Protein AF-A0AAJ6NRU9-F1 (afdb_monomer)

Radius of gyration: 12.17 Å; Cα contacts (8 Å, |Δi|>4): 35; chains: 1; bounding box: 23×18×37 Å

InterPro domains:
  IPR041049 Domain of unknown function DUF5615 [PF18480] (2-46)

Foldseek 3Di:
DPAQAAAEEAEPDPPDDPVVVVVQCVVCVVVVVVQVPDRPHRYHYTD

Organism: NCBI:txid1539056

Solvent-accessible surface area (backbone atoms only — not comparable to full-atom values): 3086 Å² total; per-residue (Å²): 132,88,68,81,69,76,75,41,78,46,72,67,70,78,97,67,55,73,65,57,53,50,52,53,52,63,77,38,44,67,60,52,55,53,47,70,73,34,90,86,55,44,70,47,80,46,119

Nearest PDB structures (foldseek):
  7f98-assembly1_B  TM=3.828E-01  e=1.505E+00  Homo sapiens
  7ot3-assembly1_A  TM=4.472E-01  e=2.630E+00  Homo sapiens
  7cwv-assembly2_B-2  TM=4.887E-01  e=7.492E+00  Thermotoga maritima MSB8
  4jqs-assembly1_A  TM=3.644E-01  e=9.237E+00  Bacteroides uniformis ATCC 8492

Sequence (47 aa):
MRGFPPKVIWIRYGNCSARQIEEILRSHVENIQAFDKNPSLGVLTLY

Structure (mmCIF, N/CA/C/O backbone):
data_AF-A0AAJ6NRU9-F1
#
_entry.id   AF-A0AAJ6NRU9-F1
#
loop_
_atom_site.group_PDB
_atom_site.id
_atom_site.type_symbol
_atom_site.label_atom_id
_atom_site.label_alt_id
_atom_site.label_comp_id
_atom_site.label_asym_id
_atom_site.label_entity_id
_atom_site.label_seq_id
_atom_site.pdbx_PDB_ins_code
_atom_site.Cartn_x
_atom_site.Cartn_y
_atom_site.Cartn_z
_atom_site.occupancy
_atom_site.B_iso_or_equiv
_atom_site.auth_seq_id
_atom_site.auth_comp_id
_atom_site.auth_asym_id
_atom_site.auth_atom_id
_atom_site.pdbx_PDB_model_num
ATOM 1 N N . MET A 1 1 ? 3.907 5.294 -27.171 1.00 45.69 1 MET A N 1
ATOM 2 C CA . MET A 1 1 ? 3.499 4.038 -26.500 1.00 45.69 1 MET A CA 1
ATOM 3 C C . MET A 1 1 ? 2.932 4.406 -25.137 1.00 45.69 1 MET A C 1
ATOM 5 O O . MET A 1 1 ? 3.600 5.141 -24.424 1.00 45.69 1 MET A O 1
ATOM 9 N N . ARG A 1 2 ? 1.705 3.993 -24.788 1.00 63.41 2 ARG A N 1
ATOM 10 C CA . ARG A 1 2 ? 1.213 4.127 -23.405 1.00 63.41 2 ARG A CA 1
ATOM 11 C C . ARG A 1 2 ? 1.849 2.967 -22.640 1.00 63.41 2 ARG A C 1
ATOM 13 O O . ARG A 1 2 ? 1.516 1.824 -22.932 1.00 63.41 2 ARG A O 1
ATOM 20 N N . GLY A 1 3 ? 2.868 3.255 -21.831 1.00 73.38 3 GLY A N 1
ATOM 21 C CA . GLY A 1 3 ? 3.577 2.247 -21.038 1.00 73.38 3 GLY A CA 1
ATOM 22 C C . GLY A 1 3 ? 2.657 1.548 -20.033 1.00 73.38 3 GLY A C 1
ATOM 23 O O . GLY A 1 3 ? 1.446 1.774 -20.026 1.00 73.38 3 GLY A O 1
ATOM 24 N N . PHE A 1 4 ? 3.236 0.702 -19.180 1.00 73.38 4 PHE A N 1
ATOM 25 C CA . PHE A 1 4 ? 2.505 0.076 -18.077 1.00 73.38 4 PHE A CA 1
ATOM 26 C C . PHE A 1 4 ? 1.750 1.152 -17.264 1.00 73.38 4 PHE A C 1
ATOM 28 O O . PHE A 1 4 ? 2.302 2.241 -17.066 1.00 73.38 4 PHE A O 1
ATOM 35 N N . PRO A 1 5 ? 0.488 0.912 -16.857 1.00 81.38 5 PRO A N 1
ATOM 36 C CA . PRO A 1 5 ? -0.305 1.906 -16.139 1.00 81.38 5 PRO A CA 1
ATOM 37 C C . PRO A 1 5 ? 0.419 2.396 -14.874 1.00 81.38 5 PRO A C 1
ATOM 39 O O . PRO A 1 5 ? 1.244 1.668 -14.316 1.00 81.38 5 PRO A O 1
ATOM 42 N N . PRO A 1 6 ? 0.128 3.623 -14.407 1.00 89.44 6 PRO A N 1
ATOM 43 C CA . PRO A 1 6 ? 0.735 4.136 -13.187 1.00 89.44 6 PRO A CA 1
ATOM 44 C C . PRO A 1 6 ? 0.464 3.182 -12.021 1.00 89.44 6 PRO A C 1
ATOM 46 O O . PRO A 1 6 ? -0.631 2.632 -11.893 1.00 89.44 6 PRO A O 1
ATOM 49 N N . LYS A 1 7 ? 1.469 3.000 -11.165 1.00 93.12 7 LYS A N 1
ATOM 50 C CA . LYS A 1 7 ?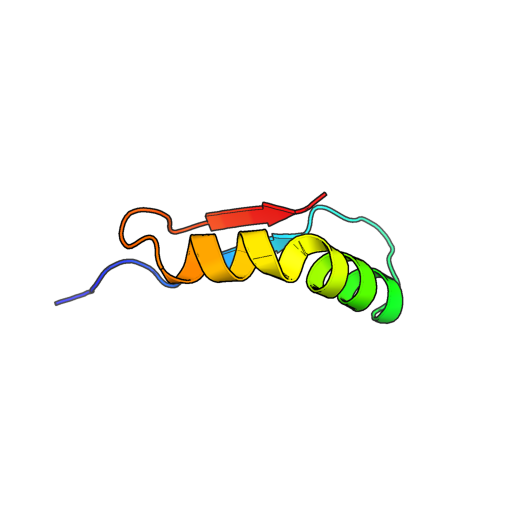 1.339 2.223 -9.933 1.00 93.12 7 LYS A CA 1
ATOM 51 C C . LYS A 1 7 ? 0.444 2.968 -8.947 1.00 93.12 7 LYS A C 1
ATOM 53 O O . LYS A 1 7 ? 0.673 4.144 -8.673 1.00 93.12 7 LYS A O 1
ATOM 58 N N . VAL A 1 8 ? -0.553 2.281 -8.396 1.00 95.19 8 VAL A N 1
ATOM 59 C CA . VAL A 1 8 ? -1.515 2.844 -7.440 1.00 95.19 8 VAL A CA 1
ATOM 60 C C . VAL A 1 8 ? -1.468 2.067 -6.128 1.00 95.19 8 VAL A C 1
ATOM 62 O O . VAL A 1 8 ? -1.564 0.843 -6.121 1.00 95.19 8 VAL A O 1
ATOM 65 N N . ILE A 1 9 ? -1.364 2.778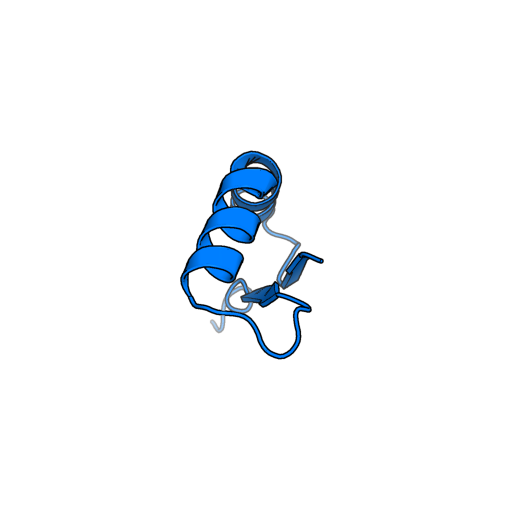 -5.006 1.00 95.19 9 ILE A N 1
ATOM 66 C CA . ILE A 1 9 ? -1.536 2.199 -3.671 1.00 95.19 9 ILE A CA 1
ATOM 67 C C . ILE A 1 9 ? -2.944 2.547 -3.194 1.00 95.19 9 ILE A C 1
ATOM 69 O O . ILE A 1 9 ? -3.282 3.716 -3.025 1.00 95.19 9 ILE A O 1
ATOM 73 N N . TRP A 1 10 ? -3.773 1.529 -2.994 1.00 95.06 10 TRP A N 1
ATOM 74 C CA . TRP A 1 10 ? -5.131 1.663 -2.493 1.00 95.06 10 TRP A CA 1
ATOM 75 C C . TRP A 1 10 ? -5.155 1.394 -0.992 1.00 95.06 10 TRP A C 1
ATOM 77 O O . TRP A 1 10 ? -5.037 0.248 -0.560 1.00 95.06 10 TRP A O 1
ATOM 87 N N . ILE A 1 11 ? -5.358 2.435 -0.191 1.00 93.69 11 ILE A N 1
ATOM 88 C CA . ILE A 1 11 ? -5.474 2.311 1.265 1.00 93.69 11 ILE A CA 1
ATOM 89 C C . ILE A 1 11 ? -6.948 2.136 1.620 1.00 93.69 11 ILE A C 1
ATOM 91 O O . ILE A 1 11 ? -7.775 3.016 1.377 1.00 93.69 11 ILE A O 1
ATOM 95 N N . ARG A 1 12 ? -7.298 0.973 2.165 1.00 90.81 12 ARG A N 1
ATOM 96 C CA . ARG A 1 12 ? -8.665 0.615 2.542 1.00 90.81 12 ARG A CA 1
ATOM 97 C C . ARG A 1 12 ? -8.962 0.991 3.990 1.00 90.81 12 ARG A C 1
ATOM 99 O O . ARG A 1 12 ? -9.255 0.132 4.812 1.00 90.81 12 ARG A O 1
ATOM 106 N N . TYR A 1 13 ? -8.966 2.290 4.270 1.00 86.12 13 TYR A N 1
ATOM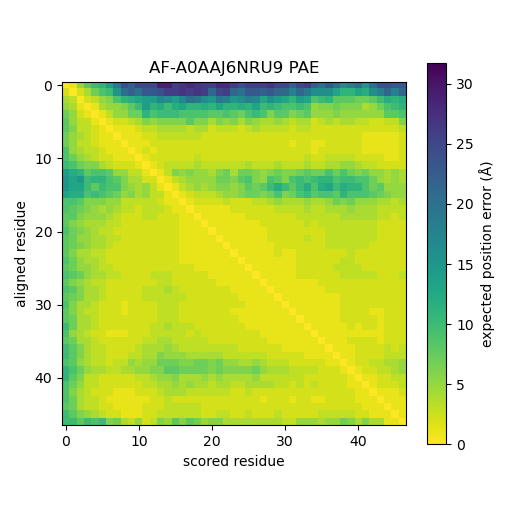 107 C CA . TYR A 1 13 ? -9.226 2.802 5.611 1.00 86.12 13 TYR A CA 1
ATOM 108 C C . TYR A 1 13 ? -10.282 3.914 5.584 1.00 86.12 13 TYR A C 1
ATOM 110 O O . TYR A 1 13 ? -10.145 4.895 4.856 1.00 86.12 13 TYR A O 1
ATOM 118 N N . GLY A 1 14 ? -11.362 3.755 6.352 1.00 83.75 14 GLY A N 1
ATOM 119 C CA . GLY A 1 14 ? -12.413 4.772 6.497 1.00 83.75 14 GLY A CA 1
ATOM 120 C C . GLY A 1 14 ? -12.106 5.731 7.648 1.00 83.75 14 GLY A C 1
ATOM 121 O O . GLY A 1 14 ? -11.465 5.316 8.605 1.00 83.75 14 GLY A O 1
ATOM 122 N N . ASN A 1 15 ? -12.551 6.992 7.563 1.00 83.69 15 ASN A N 1
ATOM 123 C CA . ASN A 1 15 ? -12.407 8.025 8.608 1.00 83.69 15 ASN A CA 1
ATOM 124 C C . ASN A 1 15 ? -11.079 7.950 9.390 1.00 83.69 15 ASN A C 1
ATOM 126 O O . ASN A 1 15 ? -11.066 7.747 10.603 1.00 83.69 15 ASN A O 1
ATOM 130 N N . CYS A 1 16 ? -9.957 8.098 8.686 1.00 86.19 16 CYS A N 1
ATOM 131 C CA . CYS A 1 16 ? -8.634 8.195 9.298 1.00 86.19 16 CYS A CA 1
ATOM 132 C C . CYS A 1 16 ? -8.111 9.625 9.298 1.00 86.19 16 CYS A C 1
ATOM 134 O O . CYS A 1 16 ? -8.389 10.430 8.410 1.00 86.19 16 CYS A O 1
ATOM 136 N N . SER A 1 17 ? -7.271 9.904 10.286 1.00 91.88 17 SER A N 1
ATOM 137 C CA . SER A 1 17 ? -6.350 11.031 10.247 1.00 91.88 17 SER A CA 1
ATOM 138 C C . SER A 1 17 ? -5.204 10.768 9.267 1.00 91.88 17 SER A C 1
ATOM 140 O O . SER A 1 17 ? -4.821 9.621 9.022 1.00 91.88 17 SER A O 1
ATOM 142 N N . ALA A 1 18 ? -4.579 11.840 8.774 1.00 92.88 18 ALA A N 1
ATOM 143 C CA . ALA A 1 18 ? -3.358 11.740 7.972 1.00 92.88 18 ALA A CA 1
ATOM 144 C C . ALA A 1 18 ? -2.251 10.941 8.688 1.00 92.88 18 ALA A C 1
ATOM 146 O O . ALA A 1 18 ? -1.518 10.187 8.056 1.00 92.88 18 ALA A O 1
ATOM 147 N N . ARG A 1 19 ? -2.188 11.028 10.023 1.00 94.88 19 ARG A N 1
ATOM 148 C CA . ARG A 1 19 ? -1.231 10.276 10.838 1.00 94.88 19 ARG A CA 1
ATOM 149 C C . ARG A 1 19 ? -1.422 8.761 10.727 1.00 94.88 19 ARG A C 1
ATOM 151 O O . ARG A 1 19 ? -0.445 8.038 10.582 1.00 94.88 19 ARG A O 1
ATOM 158 N N . GLN A 1 20 ? -2.664 8.285 10.762 1.00 93.19 20 GLN A N 1
ATOM 159 C CA . GLN A 1 20 ? -2.951 6.854 10.607 1.00 93.19 20 GLN A CA 1
ATOM 160 C C . GLN A 1 20 ? -2.570 6.365 9.206 1.00 93.19 20 GLN A C 1
ATOM 162 O O . GLN A 1 20 ? -2.022 5.277 9.063 1.00 93.19 20 GLN A O 1
ATOM 167 N N . ILE A 1 21 ? -2.790 7.190 8.178 1.00 93.12 21 ILE A N 1
ATOM 168 C CA . ILE A 1 21 ? -2.337 6.890 6.813 1.00 93.12 21 ILE A CA 1
ATOM 169 C C . ILE A 1 21 ? -0.807 6.751 6.776 1.00 93.12 21 ILE A C 1
ATOM 171 O O . ILE A 1 21 ? -0.293 5.794 6.200 1.00 93.12 21 ILE A O 1
ATOM 175 N N . GLU A 1 22 ? -0.069 7.659 7.420 1.00 95.31 22 GLU A N 1
ATOM 176 C CA . GLU A 1 22 ? 1.391 7.550 7.523 1.00 95.31 22 GLU A CA 1
ATOM 177 C C . GLU A 1 22 ? 1.842 6.278 8.249 1.00 95.31 22 GLU A C 1
ATOM 179 O O . GLU A 1 22 ? 2.789 5.630 7.809 1.00 95.31 22 GLU A O 1
ATOM 184 N N . GLU A 1 23 ? 1.180 5.903 9.344 1.00 94.88 23 GLU A N 1
ATOM 185 C CA . GLU A 1 23 ? 1.489 4.684 10.101 1.00 94.88 23 GLU A CA 1
ATOM 186 C C . GLU A 1 23 ? 1.261 3.419 9.251 1.00 94.88 23 GLU A C 1
ATOM 188 O O . GLU A 1 23 ? 2.106 2.517 9.245 1.00 94.88 23 GLU A O 1
ATOM 193 N N . ILE A 1 24 ? 0.192 3.378 8.447 1.00 93.88 24 ILE A N 1
ATOM 194 C CA . ILE A 1 24 ? -0.073 2.287 7.492 1.00 93.88 24 ILE A CA 1
ATOM 195 C C . ILE A 1 24 ? 1.032 2.219 6.432 1.00 93.88 24 ILE A C 1
ATOM 197 O O . ILE A 1 24 ? 1.584 1.150 6.172 1.00 93.88 24 ILE A O 1
ATOM 201 N N . LEU A 1 25 ? 1.406 3.358 5.847 1.00 94.94 25 LEU A N 1
ATOM 202 C CA . LEU A 1 25 ? 2.456 3.405 4.828 1.00 94.94 25 LEU A CA 1
ATOM 203 C C . LEU A 1 25 ? 3.821 2.979 5.386 1.00 94.94 25 LEU A C 1
ATOM 205 O O . LEU A 1 25 ? 4.534 2.207 4.747 1.00 94.94 25 LEU A O 1
ATOM 209 N N . ARG A 1 26 ? 4.179 3.449 6.587 1.00 96.25 26 ARG A N 1
ATOM 210 C CA . ARG A 1 26 ? 5.455 3.117 7.243 1.00 96.25 26 ARG A CA 1
ATOM 211 C C . ARG A 1 26 ? 5.522 1.648 7.651 1.00 96.25 26 ARG A C 1
ATOM 213 O O . ARG A 1 26 ? 6.563 1.028 7.464 1.00 96.25 26 ARG A O 1
ATOM 220 N N . SER A 1 27 ? 4.425 1.086 8.159 1.00 96.12 27 SER A N 1
ATOM 221 C CA . SER A 1 27 ? 4.363 -0.334 8.535 1.00 96.12 27 SER A CA 1
ATOM 222 C C . SER A 1 27 ? 4.420 -1.282 7.331 1.00 96.12 27 SER A C 1
ATOM 224 O O . SER A 1 27 ? 4.870 -2.413 7.477 1.00 96.12 27 SER A O 1
ATOM 226 N N . HIS A 1 28 ? 4.043 -0.8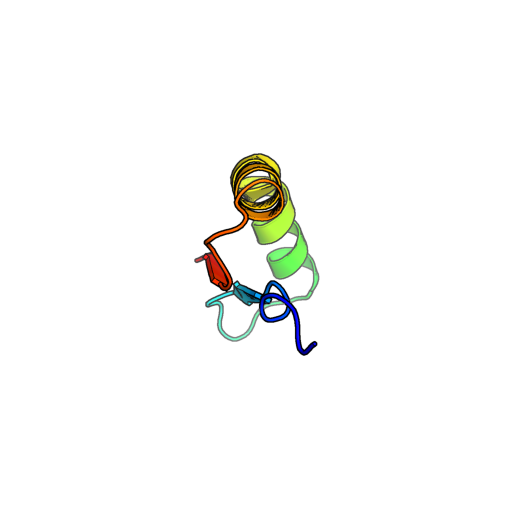21 6.133 1.00 96.56 28 HIS A N 1
ATOM 227 C CA . HIS A 1 28 ? 4.053 -1.617 4.900 1.00 96.56 28 HIS A CA 1
ATOM 228 C C . HIS A 1 28 ? 5.187 -1.246 3.929 1.00 96.56 28 HIS A C 1
ATOM 230 O O . HIS A 1 28 ? 5.107 -1.571 2.742 1.00 96.56 28 HIS A O 1
ATOM 236 N N . VAL A 1 29 ? 6.256 -0.596 4.404 1.00 96.88 29 VAL A N 1
ATOM 237 C CA . VAL A 1 29 ? 7.354 -0.105 3.549 1.00 96.88 29 VAL A CA 1
ATOM 238 C C . VAL A 1 29 ? 7.965 -1.200 2.667 1.00 96.88 29 VAL A C 1
ATOM 240 O O . VAL A 1 29 ? 8.214 -0.968 1.485 1.00 96.88 29 VAL A O 1
ATOM 243 N N . GLU A 1 30 ? 8.135 -2.412 3.195 1.00 97.31 30 GLU A N 1
ATOM 244 C CA . GLU A 1 30 ? 8.697 -3.544 2.450 1.00 97.31 30 GLU A CA 1
ATOM 245 C C . GLU A 1 30 ? 7.784 -3.976 1.295 1.00 97.31 30 GLU A C 1
ATOM 247 O O . GLU A 1 30 ? 8.249 -4.191 0.175 1.00 97.31 30 GLU A O 1
ATOM 252 N N . ASN A 1 31 ? 6.469 -4.014 1.530 1.00 96.00 31 ASN A N 1
ATOM 253 C CA . ASN A 1 31 ? 5.477 -4.338 0.504 1.00 96.00 31 ASN A CA 1
ATOM 254 C C . ASN A 1 31 ? 5.446 -3.279 -0.601 1.00 96.00 31 ASN A C 1
ATOM 256 O O . ASN A 1 31 ? 5.342 -3.615 -1.779 1.00 96.00 31 ASN A O 1
ATOM 260 N N . ILE A 1 32 ? 5.578 -2.002 -0.233 1.00 96.56 32 ILE A N 1
ATOM 261 C CA . ILE A 1 32 ? 5.630 -0.891 -1.189 1.00 96.56 32 ILE A CA 1
ATOM 262 C C . ILE A 1 32 ? 6.899 -0.986 -2.048 1.00 96.56 32 ILE A C 1
ATOM 264 O O . ILE A 1 32 ? 6.822 -0.853 -3.268 1.00 96.56 32 ILE A O 1
ATOM 268 N N . GLN A 1 33 ? 8.053 -1.283 -1.445 1.00 96.88 33 GLN A N 1
ATOM 269 C CA . GLN A 1 33 ? 9.310 -1.478 -2.176 1.00 96.88 33 GLN A CA 1
ATOM 270 C C . GLN A 1 33 ? 9.267 -2.697 -3.108 1.00 96.88 33 GLN A C 1
ATOM 272 O O . GLN A 1 33 ? 9.768 -2.639 -4.232 1.00 96.88 33 GLN A O 1
ATOM 277 N N . ALA A 1 34 ? 8.667 -3.803 -2.664 1.00 96.50 34 ALA A N 1
ATOM 278 C CA . ALA A 1 34 ? 8.472 -4.985 -3.497 1.00 96.50 34 ALA A CA 1
ATOM 279 C C . ALA A 1 34 ? 7.508 -4.702 -4.661 1.00 96.50 34 ALA A C 1
ATOM 281 O O . ALA A 1 34 ? 7.751 -5.130 -5.791 1.00 96.50 34 ALA A O 1
ATOM 282 N N . PHE A 1 35 ? 6.442 -3.941 -4.402 1.00 95.88 35 PHE A N 1
ATOM 283 C CA . PHE A 1 35 ? 5.484 -3.516 -5.414 1.00 95.88 35 PHE A CA 1
ATOM 284 C C . PHE A 1 35 ? 6.124 -2.611 -6.465 1.00 95.88 35 PHE A C 1
ATOM 286 O O . PHE A 1 35 ? 5.901 -2.834 -7.652 1.00 95.88 35 PHE A O 1
ATOM 293 N N . ASP A 1 36 ? 6.952 -1.644 -6.068 1.00 94.56 36 ASP A N 1
ATOM 294 C CA . ASP A 1 36 ? 7.682 -0.767 -6.990 1.00 94.56 36 ASP A CA 1
ATOM 295 C C . ASP A 1 36 ? 8.567 -1.565 -7.962 1.00 94.56 36 ASP A C 1
ATOM 297 O O . ASP A 1 36 ? 8.502 -1.377 -9.177 1.00 94.56 36 ASP A O 1
ATOM 301 N N . LYS A 1 37 ? 9.282 -2.569 -7.442 1.00 94.69 37 LYS A N 1
ATOM 302 C CA . LYS A 1 37 ? 10.154 -3.450 -8.235 1.00 94.69 37 LYS A CA 1
ATOM 303 C C . LYS A 1 37 ? 9.407 -4.425 -9.146 1.00 94.69 37 LYS A C 1
ATOM 305 O O . LYS A 1 37 ? 10.036 -5.044 -10.001 1.00 94.69 37 LYS A O 1
ATOM 310 N N . ASN A 1 38 ? 8.095 -4.600 -8.978 1.00 92.62 38 ASN A N 1
ATOM 311 C CA . ASN A 1 38 ? 7.324 -5.565 -9.754 1.00 92.62 38 ASN A CA 1
ATOM 312 C C . ASN A 1 38 ? 6.723 -4.915 -11.016 1.00 92.62 38 ASN A C 1
ATOM 314 O O . ASN A 1 38 ? 5.770 -4.143 -10.901 1.00 92.62 38 ASN A O 1
ATOM 318 N N . PRO A 1 39 ? 7.202 -5.230 -12.230 1.00 89.62 39 PRO A N 1
ATOM 319 C CA . PRO A 1 39 ? 6.721 -4.590 -13.456 1.00 89.62 39 PRO A CA 1
ATOM 320 C C . PRO A 1 39 ? 5.307 -5.024 -13.871 1.00 89.62 39 PRO A C 1
ATOM 322 O O . PRO A 1 39 ? 4.709 -4.376 -14.721 1.00 89.62 39 PRO A O 1
ATOM 325 N N . SER A 1 40 ? 4.773 -6.099 -13.289 1.00 90.31 40 SER A N 1
ATOM 326 C CA . SER A 1 40 ? 3.480 -6.687 -13.661 1.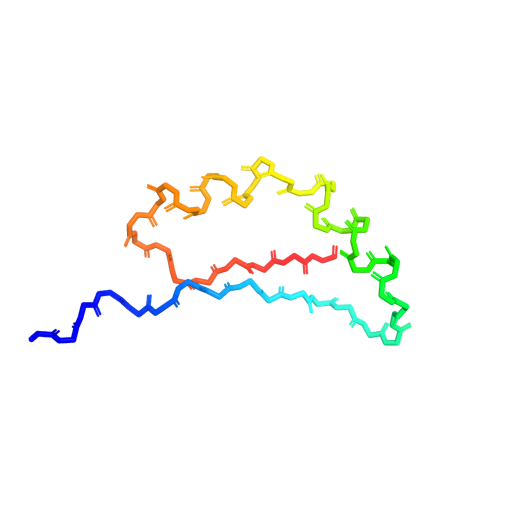00 90.31 40 SER A CA 1
ATOM 327 C C . SER A 1 40 ? 2.339 -6.278 -12.726 1.00 90.31 40 SER A C 1
ATOM 329 O O . SER A 1 40 ? 1.177 -6.551 -13.022 1.00 90.31 40 SER A O 1
ATOM 331 N N . LEU A 1 41 ? 2.647 -5.626 -11.600 1.00 90.88 41 LEU A N 1
ATOM 332 C CA . LEU A 1 41 ? 1.656 -5.166 -10.627 1.00 90.88 41 LEU A CA 1
ATOM 333 C C . LEU A 1 41 ? 1.393 -3.665 -10.777 1.00 90.88 41 LEU A C 1
ATOM 335 O O . LEU A 1 41 ? 2.298 -2.838 -10.629 1.00 90.88 41 LEU A O 1
ATOM 339 N N . GLY A 1 42 ? 0.125 -3.327 -11.030 1.00 91.75 42 GLY A N 1
ATOM 340 C CA . GLY A 1 42 ? -0.361 -1.946 -11.142 1.00 91.75 42 GLY A CA 1
ATOM 341 C C . GLY A 1 42 ? -1.065 -1.417 -9.894 1.00 91.75 42 GLY A C 1
ATOM 342 O O . GLY A 1 42 ? -1.134 -0.204 -9.719 1.00 91.75 42 GLY A O 1
ATOM 343 N N . VAL A 1 43 ? -1.548 -2.292 -9.005 1.00 94.88 43 VAL A N 1
ATOM 344 C CA . VAL A 1 43 ? -2.249 -1.892 -7.775 1.00 94.88 43 VAL A CA 1
ATOM 345 C C . VAL A 1 43 ? -1.743 -2.694 -6.576 1.00 94.88 43 VA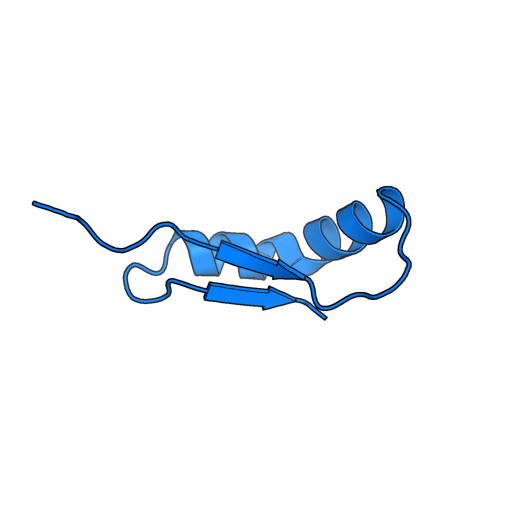L A C 1
ATOM 347 O O . VAL A 1 43 ? -1.635 -3.916 -6.658 1.00 94.88 43 VAL A O 1
ATOM 350 N N . LEU A 1 44 ? -1.473 -2.006 -5.467 1.00 95.56 44 LEU A N 1
ATOM 351 C CA . LEU A 1 44 ? -1.204 -2.586 -4.149 1.00 95.56 44 LEU A CA 1
ATOM 352 C C . LEU A 1 44 ? -2.306 -2.147 -3.185 1.00 95.56 44 LEU A C 1
ATOM 354 O O . LEU A 1 44 ? -2.556 -0.953 -3.055 1.00 95.56 44 LEU A O 1
ATOM 358 N N . THR A 1 45 ? -2.951 -3.082 -2.492 1.00 95.88 45 THR A N 1
ATOM 359 C CA . THR A 1 45 ? -3.970 -2.760 -1.483 1.00 95.88 45 THR A CA 1
ATOM 360 C C . THR A 1 45 ? -3.394 -2.910 -0.080 1.00 95.88 45 THR A C 1
ATOM 362 O O . THR A 1 45 ? -2.859 -3.966 0.247 1.00 95.88 45 THR A O 1
ATOM 365 N N . LEU A 1 46 ? -3.520 -1.862 0.737 1.00 93.81 46 LEU A N 1
ATOM 366 C CA . LEU A 1 46 ? -3.152 -1.845 2.155 1.00 93.81 46 LEU A CA 1
ATOM 367 C C . LEU A 1 46 ? -4.427 -1.750 3.004 1.00 93.81 46 LEU A C 1
ATOM 369 O O . LEU A 1 46 ? -5.361 -1.043 2.611 1.00 93.81 46 LEU A O 1
ATOM 373 N N . TYR A 1 47 ? -4.464 -2.462 4.130 1.00 87.00 47 TYR A N 1
ATOM 374 C CA . TYR A 1 47 ? -5.607 -2.528 5.050 1.00 87.00 47 TYR A CA 1
ATOM 375 C C . TYR A 1 47 ? -5.284 -1.839 6.372 1.00 87.00 47 TYR A C 1
ATOM 377 O O . TYR A 1 47 ? -4.127 -1.970 6.828 1.00 87.00 47 TYR A O 1
#

Secondary structure (DSSP, 8-state):
---SPPPEEEE--SS--HHHHHHHHHHTHHHHHHHHH-TT--EEEE-

Mean predicted aligned error: 4.15 Å

pLDDT: mean 90.45, std 9.49, range [45.69, 97.31]

=== Feature glossary ===
A reading guide for the features in this record.

Start from the sequence.

  · Sequence gives the chain of amino acids in standard one-letter code (A=alanine, C=cysteine, …, Y=tyrosine), read N→C. It is the only feature that is directly encoded by the gene; all structural features are derived from the folded form of this sequence.

Fold it, and you get atomic coordinates and the backbone conformation that goes with them.

  · Structure coordinates are given as an mmCIF _atom_site loop: one row per atom with element, residue name, chain id, sequence number, and x/y/z position in Å. Only the four main-chain atoms per residue are included here; side chains are omitted to keep the record compact.

  · Backbone dihedral angles. Every residue except chain termini has a φ (preceding-C → N → Cα → C) and a ψ (N → Cα → C → next-N). They are reported in degrees following the IUPAC sign convention. Secondary structure is essentially a statement about which (φ, ψ) basin each residue occupies.

  · Eight-state secondary structure (DSSP): H is the canonical α-helix, G the tighter 3₁₀-helix, I the wider π-helix; E/B are β-structure, T and S are turns and bends, and '-' is everything else. DSSP derives these from the pattern of main-chain N–H···O=C hydrogen bonds, not from the sequence.

  · SS3 is a coarse helix/strand/coil call (letters a/b/c) made by the P-SEA algorithm from inter-Cα distances and dihedrals. It is less detailed than DSSP but needs only Cα positions.

Summarize the fold with a handful of shape descriptors and a per-residue structural alphabet.

  · Radius of gyration (Rg) is the root-mean-square distance of Cα atoms from their centroid — a single number for overall size and compactness. A globular domain of N residues has Rg ≈ 2.2·N^0.38 Å; an extended or disordered chain has a much larger Rg. The Cα contact count is the number of residue pairs whose Cα atoms are within 8 Å and are more than four positions apart in sequence — a standard proxy for tertiary packing density. The bounding box is the smallest axis-aligned box enclosing all Cα atoms.

  · 3Di is Foldseek's structural alphabet. Each residue is assigned one of twenty discrete states based on how its Cα sits relative to its spatial (not sequential) neighbors. Aligning 3Di strings finds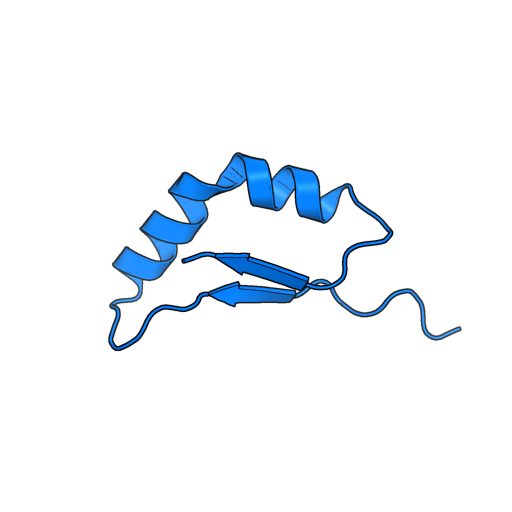 structural homologs roughly as well as full 3D superposition, but orders of magnitude faster.

  · Solvent-accessible surface area (SASA) is the area in Å² traced out by the centre of a 1.4 Å probe sphere (a water molecule) rolled over the protein's van der Waals surface (Shrake–Rupley / Lee–Richards construction). Buried residues have near-zero SASA; fully exposed residues can exceed 200 Å². The total SASA scales roughly with the number of surface residues.

Ask how reliable the model is.

  · For AlphaFold models, the B-factor field carries pLDDT — t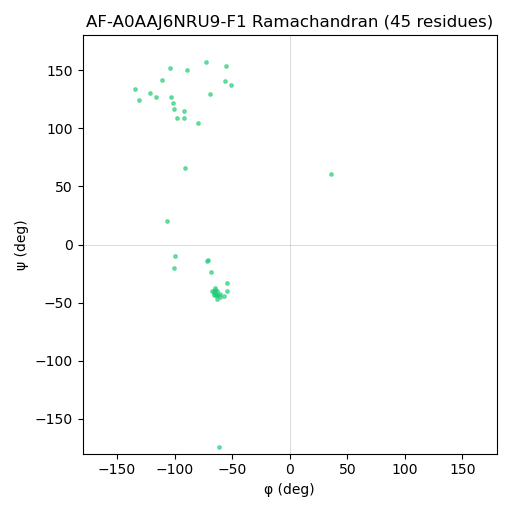he model's own estimate of local accuracy on a 0–100 scale. Regions with pLDDT<50 should be treated as essentially unmodeled; they often correspond to intrinsically disordered segments.

  · For experimental (PDB) structures, the B-factor (temperature factor) quantifies the positional spread of each atom in the crystal — a combination of thermal vibration and static disorder — in units of Å². High B-factors mark flexible loops or poorly resolved regions; low B-factors mark the rigid, well-ordered core.

  · Predicted Aligned Error (PAE) is an AlphaFold confidence matrix: entry (i, j) is the expected error in the position of residue j, in ångströms, when the prediction is superimposed on the true structure at residue i. Low PAE within a block of residues means that block is internally rigid and well-predicted; high PAE between two blocks means their relative placement is uncertain even if each block individually is confident.

Place it in context: what it resembles, what it is annotated as, and how it looks.

  · Structural nearest neighbors (via Foldseek easy-search vs the PDB). Reported per hit: target PDB id, E-value, and alignment TM-score. A TM-score above ~0.5 is the conventional threshold for 'same fold'.

  · Functional annotations link the protein to curated databases. InterPro entries identify conserved domains and families by matching the sequence against member-database signatures (Pfam, PROSITE, CDD, …). Gene Ontology (GO) terms describe molecular function, biological process, and cellular component in a controlled vocabulary. CATH places the structure in a hierarchical fold classification (Class/Architecture/Topology/Homologous-superfamily). The organism is the source species.

  · The contact map is a binary N×N matrix image: pixel (i, j) is dark where Cα_i and Cα_j are within 8 Å and |i−j|>4. Because the |i−j|>4 filter removes local helical contacts, off-diagonal stripes parallel to the main diagonal indicate parallel β-sheets; stripes perpendicular to it indicate antiparallel β-sheets. The Ramachandran plot scatters every residue's (φ, ψ) pair against the sterically allowed regions. The PAE heatmap renders the predicted-aligned-error matrix.

  · Six rendered views show the 3D structure from the faces of a cube — i.e. along ±x, ±y, ±z. Rendering representation is draw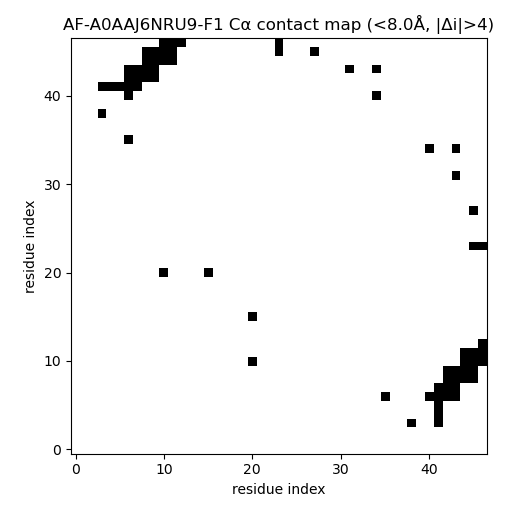n randomly per protein from cartoon (secondary-structure ribbons), sticks (backbone bonds), or molecular surface; coloring is either N→C rainbow (blue at the N-terminus through red at the C-terminus) or one color per chain.